Protein AF-A0A4R5QDW0-F1 (afdb_monomer_lite)

Structure (mmCIF, N/CA/C/O backbone):
data_AF-A0A4R5QDW0-F1
#
_entry.id   AF-A0A4R5QDW0-F1
#
loop_
_atom_site.group_PDB
_atom_site.id
_atom_site.type_symbol
_atom_site.label_atom_id
_atom_site.label_alt_id
_atom_site.label_comp_id
_atom_site.label_asym_id
_atom_site.label_entity_id
_atom_site.label_seq_id
_atom_site.pdbx_PDB_ins_code
_atom_site.Cartn_x
_atom_site.Cartn_y
_atom_site.Cartn_z
_atom_site.occupancy
_atom_site.B_iso_or_equiv
_atom_site.auth_seq_id
_atom_site.auth_comp_id
_atom_site.auth_asym_id
_atom_site.auth_atom_id
_atom_site.pdbx_PDB_model_num
ATOM 1 N N . MET A 1 1 ? 16.672 -13.131 -17.376 1.00 42.22 1 MET A N 1
ATOM 2 C CA . MET A 1 1 ? 15.637 -12.327 -18.055 1.00 42.22 1 MET A CA 1
ATOM 3 C C . MET A 1 1 ? 15.592 -10.981 -17.351 1.00 42.22 1 MET A C 1
ATOM 5 O O . MET A 1 1 ? 15.470 -11.013 -16.131 1.00 42.22 1 MET A O 1
ATOM 9 N N . PRO A 1 2 ? 15.788 -9.840 -18.034 1.00 49.41 2 PRO A N 1
ATOM 10 C CA . PRO A 1 2 ? 15.557 -8.542 -17.403 1.00 49.41 2 PRO A CA 1
ATOM 11 C C . PRO A 1 2 ? 14.079 -8.473 -17.001 1.00 49.41 2 PRO A C 1
ATOM 13 O O . PRO A 1 2 ? 13.217 -8.774 -17.826 1.00 49.41 2 PRO A O 1
ATOM 16 N N . GLN A 1 3 ? 13.801 -8.178 -15.729 1.00 54.78 3 GLN A N 1
ATOM 17 C CA . GLN A 1 3 ? 12.441 -7.890 -15.273 1.00 54.78 3 GLN A CA 1
ATOM 18 C C . GLN A 1 3 ? 11.968 -6.670 -16.055 1.00 54.78 3 GLN A C 1
ATOM 20 O O . GLN A 1 3 ? 12.679 -5.661 -16.092 1.00 54.78 3 GLN A O 1
ATOM 25 N N . ARG A 1 4 ? 10.846 -6.787 -16.766 1.00 61.50 4 ARG A N 1
ATOM 26 C CA . ARG A 1 4 ? 10.311 -5.629 -17.481 1.00 61.50 4 ARG A CA 1
ATOM 27 C C . ARG A 1 4 ? 9.834 -4.630 -16.425 1.00 61.50 4 ARG A C 1
ATOM 29 O O . ARG A 1 4 ? 9.372 -5.073 -15.375 1.00 61.50 4 ARG A O 1
ATOM 36 N N . PRO A 1 5 ? 9.963 -3.317 -16.658 1.00 62.25 5 PRO A N 1
ATOM 37 C CA . PRO A 1 5 ? 9.445 -2.311 -15.729 1.00 62.25 5 PRO A CA 1
ATOM 38 C C . PRO A 1 5 ? 7.968 -2.563 -15.376 1.00 62.25 5 PRO A C 1
ATOM 40 O O . PRO A 1 5 ? 7.593 -2.435 -14.215 1.00 62.25 5 PRO A O 1
ATOM 43 N N . ASP A 1 6 ? 7.190 -3.075 -16.331 1.00 71.81 6 ASP A N 1
ATOM 44 C CA . ASP A 1 6 ? 5.793 -3.482 -16.139 1.00 71.81 6 ASP A CA 1
ATOM 45 C C . ASP A 1 6 ? 5.626 -4.585 -15.067 1.00 71.81 6 ASP A C 1
ATOM 47 O O . ASP A 1 6 ? 4.696 -4.538 -14.267 1.00 71.81 6 ASP A O 1
ATOM 51 N N . ASP A 1 7 ? 6.572 -5.532 -14.967 1.00 86.38 7 ASP A N 1
ATOM 52 C CA . ASP A 1 7 ? 6.521 -6.628 -13.983 1.00 86.38 7 ASP A CA 1
ATOM 53 C C . ASP A 1 7 ? 6.797 -6.141 -12.549 1.00 86.38 7 ASP A C 1
ATOM 55 O O . ASP A 1 7 ? 6.442 -6.817 -11.581 1.00 86.38 7 ASP A O 1
ATOM 59 N N . ALA A 1 8 ? 7.553 -5.048 -12.394 1.00 91.25 8 ALA A N 1
ATOM 60 C CA . ALA A 1 8 ? 7.852 -4.468 -11.085 1.00 91.25 8 ALA A CA 1
ATOM 61 C C . ALA A 1 8 ? 6.658 -3.657 -10.581 1.00 91.25 8 ALA A C 1
ATOM 63 O O . ALA A 1 8 ? 6.295 -3.776 -9.411 1.00 91.25 8 ALA A O 1
ATOM 64 N N . HIS A 1 9 ? 6.027 -2.915 -11.491 1.00 93.44 9 HIS A N 1
ATOM 65 C CA . HIS A 1 9 ? 4.831 -2.135 -11.222 1.00 93.44 9 HIS A CA 1
ATOM 66 C C . HIS A 1 9 ? 3.650 -3.024 -10.804 1.00 93.44 9 HIS A C 1
ATOM 68 O O . HIS A 1 9 ? 3.072 -2.817 -9.739 1.00 93.44 9 HIS A O 1
ATOM 74 N N . GLU A 1 10 ? 3.353 -4.082 -11.569 1.00 93.19 10 GLU A N 1
ATOM 75 C CA . GLU A 1 10 ? 2.279 -5.038 -11.246 1.00 93.19 10 GLU A CA 1
ATOM 76 C C . GLU A 1 10 ? 2.496 -5.689 -9.869 1.00 93.19 10 GLU A C 1
ATOM 78 O O . GLU A 1 10 ? 1.603 -5.710 -9.028 1.00 93.19 10 GLU A O 1
ATOM 83 N N . LYS A 1 11 ? 3.726 -6.122 -9.565 1.00 94.69 11 LYS A N 1
ATOM 84 C CA . LYS A 1 11 ? 4.047 -6.704 -8.249 1.00 94.69 11 LYS A CA 1
ATOM 85 C C . LYS A 1 11 ? 3.951 -5.704 -7.106 1.00 94.69 11 LYS A C 1
ATOM 87 O O . LYS A 1 11 ? 3.611 -6.092 -5.989 1.00 94.69 11 LYS A O 1
ATOM 92 N N . ALA A 1 12 ? 4.313 -4.447 -7.344 1.00 96.19 12 ALA A N 1
ATOM 93 C CA . ALA A 1 12 ? 4.167 -3.400 -6.346 1.00 96.19 12 ALA A CA 1
ATOM 94 C C . ALA A 1 12 ? 2.684 -3.139 -6.044 1.00 96.19 12 ALA A C 1
ATOM 96 O O . ALA A 1 12 ? 2.324 -2.999 -4.874 1.00 96.19 12 ALA A O 1
ATOM 97 N N . ARG A 1 13 ? 1.826 -3.177 -7.070 1.00 95.25 13 ARG A N 1
ATOM 98 C CA . ARG A 1 13 ? 0.370 -3.095 -6.919 1.00 95.25 13 ARG A CA 1
ATOM 99 C C . ARG A 1 13 ? -0.190 -4.282 -6.129 1.00 95.25 13 ARG A C 1
ATOM 101 O O . ARG A 1 13 ? -0.833 -4.055 -5.109 1.00 95.25 13 ARG A O 1
ATOM 108 N N . ASP A 1 14 ? 0.163 -5.518 -6.491 1.00 96.62 14 ASP A N 1
ATOM 109 C CA . ASP A 1 14 ? -0.247 -6.736 -5.764 1.00 96.62 14 ASP A CA 1
ATOM 110 C C . ASP A 1 14 ? 0.125 -6.694 -4.272 1.00 96.62 14 ASP A C 1
ATOM 112 O O . ASP A 1 14 ? -0.616 -7.152 -3.398 1.00 96.62 14 ASP A O 1
ATOM 116 N N . LEU A 1 15 ? 1.321 -6.185 -3.961 1.00 97.81 15 LEU A N 1
ATOM 117 C CA . LEU A 1 15 ? 1.778 -6.012 -2.583 1.00 97.81 15 LEU A CA 1
ATOM 118 C C . LEU A 1 15 ? 0.994 -4.909 -1.861 1.00 97.81 15 LEU A C 1
ATOM 120 O O . LEU A 1 15 ? 0.677 -5.073 -0.685 1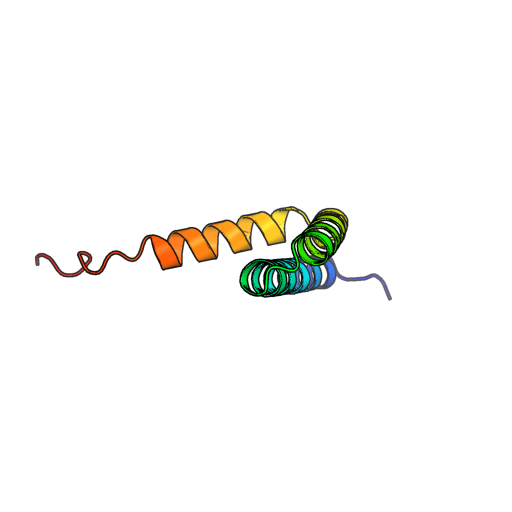.00 97.81 15 LEU A O 1
ATOM 124 N N . GLY A 1 16 ? 0.655 -3.819 -2.551 1.00 96.69 16 GLY A N 1
ATOM 125 C CA . GLY A 1 16 ? -0.238 -2.787 -2.031 1.00 96.69 16 GLY A CA 1
ATOM 126 C C . GLY A 1 16 ? -1.623 -3.337 -1.686 1.00 96.69 16 GLY A C 1
ATOM 127 O O . GLY A 1 16 ? -2.111 -3.112 -0.582 1.00 96.69 16 GLY A O 1
ATOM 128 N N . GLU A 1 17 ? -2.221 -4.133 -2.573 1.00 96.31 17 GLU A N 1
ATOM 129 C CA . GLU A 1 17 ? -3.528 -4.764 -2.349 1.00 96.31 17 GLU A CA 1
ATOM 130 C C . GLU A 1 17 ? -3.503 -5.736 -1.157 1.00 96.31 17 GLU A C 1
ATOM 132 O O . GLU A 1 17 ? -4.376 -5.684 -0.287 1.00 96.31 17 GLU A O 1
ATOM 137 N N . LYS A 1 18 ? -2.451 -6.557 -1.032 1.00 97.25 18 LYS A N 1
ATOM 138 C CA . LYS A 1 18 ? -2.245 -7.418 0.151 1.00 97.25 18 LYS A CA 1
ATOM 139 C C . LYS A 1 18 ? -2.085 -6.624 1.439 1.00 97.25 18 LYS A C 1
ATOM 141 O O . LYS A 1 18 ? -2.587 -7.046 2.477 1.00 97.25 18 LYS A O 1
ATOM 146 N N . ALA A 1 19 ? -1.399 -5.484 1.388 1.00 97.44 19 ALA A N 1
ATOM 147 C CA . ALA A 1 19 ? -1.266 -4.629 2.557 1.00 97.44 19 ALA A CA 1
ATOM 148 C C . ALA A 1 19 ? -2.626 -4.098 3.028 1.00 97.44 19 ALA A C 1
ATOM 150 O O . ALA A 1 19 ? -2.881 -4.065 4.229 1.00 97.44 19 ALA A O 1
ATOM 151 N N . LEU A 1 20 ? -3.520 -3.740 2.103 1.00 95.69 20 LEU A N 1
ATOM 152 C CA . LEU A 1 20 ? -4.886 -3.329 2.437 1.00 95.69 20 LEU A CA 1
ATOM 153 C C . LEU A 1 20 ? -5.685 -4.474 3.071 1.00 95.69 20 LEU A C 1
ATOM 155 O O . LEU A 1 20 ? -6.386 -4.254 4.059 1.00 95.69 20 LEU A O 1
ATOM 159 N N . GLU A 1 21 ? -5.545 -5.701 2.559 1.00 96.62 21 GLU A N 1
ATOM 160 C CA . GLU A 1 21 ? -6.159 -6.886 3.170 1.00 96.62 21 GLU A CA 1
ATOM 161 C C . GLU A 1 21 ? -5.631 -7.129 4.595 1.00 96.62 21 GLU A C 1
ATOM 163 O O . GLU A 1 21 ? -6.410 -7.372 5.521 1.00 96.62 21 GLU A O 1
ATOM 168 N N . ASP A 1 22 ? -4.317 -7.025 4.797 1.00 97.62 22 ASP A N 1
ATOM 169 C CA . ASP A 1 22 ? -3.693 -7.161 6.113 1.00 97.62 22 ASP A CA 1
ATOM 170 C C . ASP A 1 22 ? -4.193 -6.093 7.094 1.00 97.62 22 ASP A C 1
ATOM 172 O O . ASP A 1 22 ? -4.525 -6.426 8.235 1.00 97.62 22 ASP A O 1
ATOM 176 N N . LEU A 1 23 ? -4.318 -4.834 6.655 1.00 96.00 23 LEU A N 1
ATOM 177 C CA . LEU A 1 23 ? -4.898 -3.753 7.461 1.00 96.00 23 LEU A CA 1
ATOM 178 C C . LEU A 1 23 ? -6.347 -4.060 7.848 1.00 96.00 23 LEU A C 1
ATOM 180 O O . LEU A 1 23 ? -6.701 -3.950 9.023 1.00 96.00 23 LEU A O 1
ATOM 184 N N . ALA A 1 24 ? -7.168 -4.516 6.899 1.00 95.12 24 ALA A N 1
ATOM 185 C CA . ALA A 1 24 ? -8.559 -4.890 7.157 1.00 95.12 24 ALA A CA 1
ATOM 186 C C . ALA A 1 24 ? -8.689 -6.036 8.179 1.00 95.12 24 ALA A C 1
ATOM 188 O O . ALA A 1 24 ? -9.688 -6.131 8.892 1.00 95.12 24 ALA A O 1
ATOM 189 N N . GLN A 1 25 ? -7.669 -6.892 8.282 1.00 97.12 25 GLN A N 1
ATOM 190 C CA . GLN A 1 25 ? -7.613 -8.018 9.217 1.00 97.12 25 GLN A CA 1
ATOM 191 C C . GLN A 1 25 ? -6.858 -7.687 10.523 1.00 97.12 25 GLN A C 1
ATOM 193 O O . GLN A 1 25 ? -6.664 -8.571 11.360 1.00 97.12 25 GLN A O 1
ATOM 198 N N . GLY A 1 26 ? -6.434 -6.432 10.724 1.00 97.44 26 GLY A N 1
ATOM 199 C CA . GLY A 1 26 ? -5.700 -5.982 11.914 1.00 97.44 26 GLY A CA 1
ATOM 200 C C . GLY A 1 26 ? -4.238 -6.446 11.973 1.00 97.44 26 GLY A C 1
ATOM 201 O O . GLY A 1 26 ? -3.602 -6.378 13.026 1.00 97.44 26 GLY A O 1
ATOM 202 N N . ARG A 1 27 ? -3.682 -6.930 10.856 1.00 97.81 27 ARG A N 1
ATOM 203 C CA . ARG A 1 27 ? -2.284 -7.365 10.715 1.00 97.81 27 ARG A CA 1
ATOM 204 C C . ARG 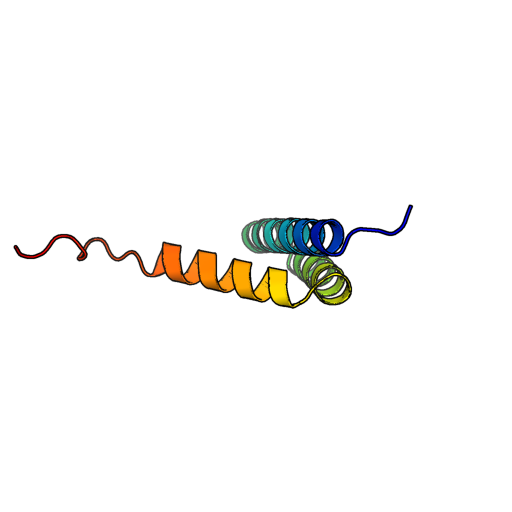A 1 27 ? -1.373 -6.218 10.270 1.00 97.81 27 ARG A C 1
ATOM 206 O O . ARG A 1 27 ? -0.641 -6.331 9.292 1.00 97.81 27 ARG A O 1
ATOM 213 N N . GLU A 1 28 ? -1.363 -5.123 11.024 1.00 96.06 28 GLU A N 1
ATOM 214 C CA . GLU A 1 28 ? -0.630 -3.892 10.668 1.00 96.06 28 GLU A CA 1
ATOM 215 C C . GLU A 1 28 ? 0.858 -4.132 10.351 1.00 96.06 28 GLU A C 1
ATOM 217 O O . GLU A 1 28 ? 1.392 -3.600 9.384 1.00 96.06 28 GLU A O 1
ATOM 222 N N . LYS A 1 29 ? 1.529 -5.014 11.105 1.00 97.31 29 LYS A N 1
ATOM 223 C CA . LYS A 1 29 ? 2.950 -5.332 10.875 1.00 97.31 29 LYS A CA 1
ATOM 224 C C . LYS A 1 29 ? 3.219 -6.015 9.536 1.00 97.31 29 LYS A C 1
ATOM 226 O O . LYS A 1 29 ? 4.319 -5.875 9.003 1.00 97.31 29 LYS A O 1
ATOM 231 N N . ASP A 1 30 ? 2.277 -6.813 9.046 1.00 96.19 30 ASP A N 1
ATOM 232 C CA . ASP A 1 30 ? 2.423 -7.500 7.764 1.00 96.19 30 ASP A CA 1
ATOM 233 C C . ASP A 1 30 ? 2.066 -6.553 6.614 1.00 96.19 30 ASP A C 1
ATOM 235 O O . ASP A 1 30 ? 2.803 -6.502 5.628 1.00 96.19 30 ASP A O 1
ATOM 239 N N . ALA A 1 31 ? 1.076 -5.679 6.816 1.00 97.25 31 ALA A N 1
ATOM 240 C CA . ALA A 1 31 ? 0.792 -4.579 5.902 1.00 97.25 31 ALA A CA 1
ATOM 241 C C . ALA A 1 31 ? 2.010 -3.667 5.689 1.00 97.25 31 ALA A C 1
ATOM 243 O O . ALA A 1 31 ? 2.409 -3.429 4.549 1.00 97.25 31 ALA A O 1
ATOM 244 N N . ASP A 1 32 ? 2.667 -3.230 6.769 1.00 97.56 32 ASP A N 1
ATOM 245 C CA . ASP A 1 32 ? 3.875 -2.397 6.691 1.00 97.56 32 ASP A CA 1
ATOM 246 C C . ASP A 1 32 ? 4.988 -3.078 5.884 1.00 97.56 32 ASP A C 1
ATOM 248 O O . ASP A 1 32 ? 5.683 -2.443 5.087 1.00 97.56 32 ASP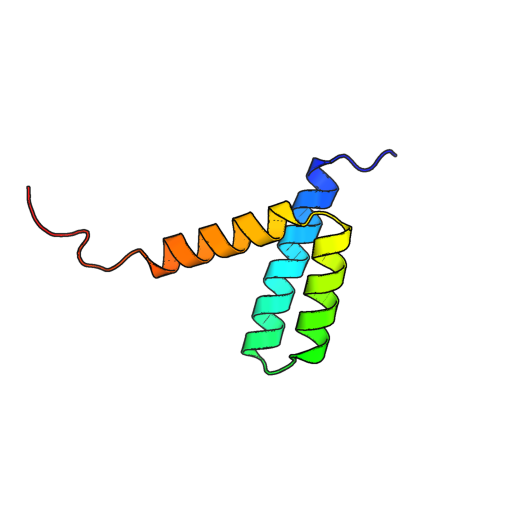 A O 1
ATOM 252 N N . ARG A 1 33 ? 5.157 -4.397 6.051 1.00 97.75 33 ARG A N 1
ATOM 253 C CA . ARG A 1 33 ? 6.149 -5.168 5.287 1.00 97.75 33 ARG A CA 1
ATOM 254 C C . ARG A 1 33 ? 5.817 -5.190 3.803 1.00 97.75 33 ARG A C 1
ATOM 256 O O . ARG A 1 33 ? 6.724 -4.998 2.994 1.00 97.75 33 ARG A O 1
ATOM 263 N N . HIS A 1 34 ? 4.557 -5.429 3.452 1.00 97.75 34 HIS A N 1
ATOM 264 C CA . HIS A 1 34 ? 4.117 -5.447 2.062 1.00 97.75 34 HIS A CA 1
ATOM 265 C C . HIS A 1 34 ? 4.243 -4.060 1.413 1.00 97.75 34 HIS A C 1
ATOM 267 O O . HIS A 1 34 ? 4.778 -3.965 0.309 1.00 97.75 34 HIS A O 1
ATOM 273 N N . ILE A 1 35 ? 3.898 -2.982 2.126 1.00 95.62 35 ILE A N 1
ATOM 274 C CA . ILE A 1 35 ? 4.079 -1.594 1.664 1.00 95.62 35 ILE A CA 1
ATOM 275 C C . ILE A 1 35 ? 5.556 -1.289 1.399 1.00 95.62 35 ILE A C 1
ATOM 277 O O . ILE A 1 35 ? 5.907 -0.758 0.347 1.00 95.62 35 ILE A O 1
ATOM 281 N N . GLU A 1 36 ? 6.450 -1.636 2.324 1.00 97.44 36 GLU A N 1
ATOM 282 C CA . GLU A 1 36 ? 7.883 -1.384 2.149 1.00 97.44 36 GLU A CA 1
ATOM 283 C C . GLU A 1 36 ? 8.491 -2.209 1.008 1.00 97.44 36 GLU A C 1
ATOM 285 O O . GLU A 1 36 ? 9.400 -1.744 0.319 1.00 97.44 36 GLU A O 1
ATOM 290 N N . GLN A 1 37 ? 7.995 -3.425 0.772 1.00 95.88 37 GLN A N 1
ATOM 291 C CA . GLN A 1 37 ? 8.390 -4.219 -0.391 1.00 95.88 37 GLN A CA 1
ATOM 292 C C . GLN A 1 37 ? 7.869 -3.609 -1.696 1.00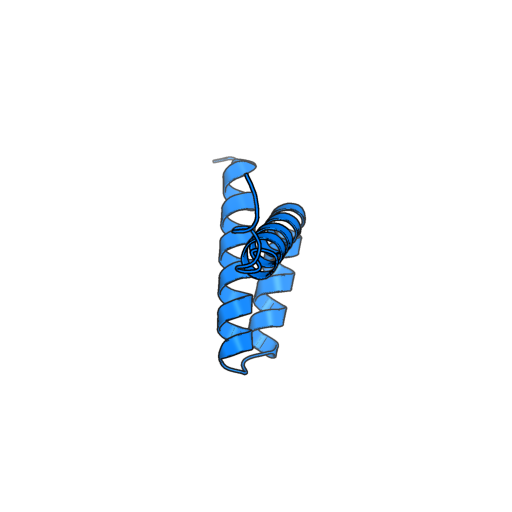 95.88 37 GLN A C 1
ATOM 294 O O . GLN A 1 37 ? 8.638 -3.510 -2.651 1.00 95.88 37 GLN A O 1
ATOM 299 N N . ALA A 1 38 ? 6.617 -3.149 -1.723 1.00 95.75 38 ALA A N 1
ATOM 300 C CA . ALA A 1 38 ? 6.018 -2.488 -2.876 1.00 95.75 38 ALA A CA 1
ATOM 301 C C . ALA A 1 38 ? 6.784 -1.215 -3.257 1.00 95.75 38 ALA A C 1
ATOM 303 O O . ALA A 1 38 ? 7.198 -1.086 -4.403 1.00 95.75 38 ALA A O 1
ATOM 304 N N . LYS A 1 39 ? 7.099 -0.338 -2.291 1.00 94.25 39 LYS A N 1
ATOM 305 C CA . LYS A 1 39 ? 7.889 0.889 -2.531 1.00 94.25 39 LYS A CA 1
ATOM 306 C C . LYS A 1 39 ? 9.256 0.618 -3.156 1.00 94.25 39 LYS A C 1
ATOM 308 O O . LYS A 1 39 ? 9.741 1.417 -3.949 1.00 94.25 39 LYS A O 1
ATOM 313 N N . ARG A 1 40 ? 9.907 -0.488 -2.774 1.00 95.31 40 ARG A N 1
ATOM 314 C CA . ARG A 1 40 ? 11.214 -0.879 -3.331 1.00 95.31 40 ARG A CA 1
ATOM 315 C C . ARG A 1 40 ? 11.116 -1.373 -4.767 1.00 95.31 40 ARG A C 1
ATOM 317 O O . ARG A 1 40 ? 12.116 -1.307 -5.477 1.00 95.31 40 ARG A O 1
ATOM 324 N N . LEU A 1 41 ? 9.967 -1.925 -5.150 1.00 93.94 41 LEU A N 1
ATOM 325 C CA . LEU A 1 41 ? 9.705 -2.362 -6.514 1.00 93.94 41 LEU A CA 1
ATOM 326 C C . LEU A 1 41 ? 9.284 -1.175 -7.377 1.00 93.94 41 LEU A C 1
ATOM 328 O O . LEU A 1 41 ? 9.948 -0.894 -8.370 1.00 93.94 41 LEU A O 1
ATOM 332 N N . ASP A 1 42 ? 8.223 -0.481 -6.971 1.00 94.31 42 ASP A N 1
ATOM 333 C CA . ASP A 1 42 ? 7.711 0.709 -7.635 1.00 94.31 42 ASP A CA 1
ATOM 334 C C . ASP A 1 42 ? 6.786 1.512 -6.700 1.00 94.31 42 ASP A C 1
ATOM 336 O O . ASP A 1 42 ? 5.673 1.102 -6.372 1.00 94.31 42 ASP A O 1
ATOM 340 N N . GLU A 1 43 ? 7.234 2.691 -6.270 1.00 94.25 43 GLU A N 1
ATOM 341 C CA . GLU A 1 43 ? 6.415 3.597 -5.456 1.00 94.25 43 GLU A CA 1
ATOM 342 C C . GLU A 1 43 ? 5.214 4.164 -6.235 1.00 94.25 43 GLU A C 1
ATOM 344 O O . GLU A 1 43 ? 4.184 4.472 -5.631 1.00 94.25 43 GLU A O 1
ATOM 349 N N . SER A 1 44 ? 5.314 4.304 -7.562 1.00 94.81 44 SER A N 1
ATOM 350 C CA . SER A 1 44 ? 4.231 4.867 -8.375 1.00 94.81 44 SER A CA 1
ATOM 351 C C . SER A 1 44 ? 2.996 3.965 -8.391 1.00 94.81 44 SER A C 1
ATOM 353 O O . SER A 1 44 ? 1.889 4.478 -8.262 1.00 94.81 44 SER A O 1
ATOM 355 N N . ALA A 1 45 ? 3.181 2.641 -8.380 1.00 93.69 45 ALA A N 1
ATOM 356 C CA . ALA A 1 45 ? 2.090 1.670 -8.293 1.00 93.69 45 ALA A CA 1
ATOM 357 C C . ALA A 1 45 ? 1.242 1.834 -7.018 1.00 93.69 45 ALA A C 1
ATOM 359 O O . ALA A 1 45 ? 0.020 1.718 -7.058 1.00 93.69 45 ALA A O 1
ATOM 360 N N . LEU A 1 46 ? 1.868 2.160 -5.879 1.00 93.81 46 LEU A N 1
ATOM 361 C CA . LEU A 1 46 ? 1.133 2.439 -4.638 1.00 93.81 46 LEU A CA 1
ATOM 362 C C . LEU A 1 46 ? 0.357 3.757 -4.709 1.00 93.81 46 LEU A C 1
ATOM 364 O O . LEU A 1 46 ? -0.715 3.873 -4.123 1.00 93.81 46 LEU A O 1
ATOM 368 N N . ARG A 1 47 ? 0.900 4.762 -5.404 1.00 93.62 47 ARG A N 1
ATOM 3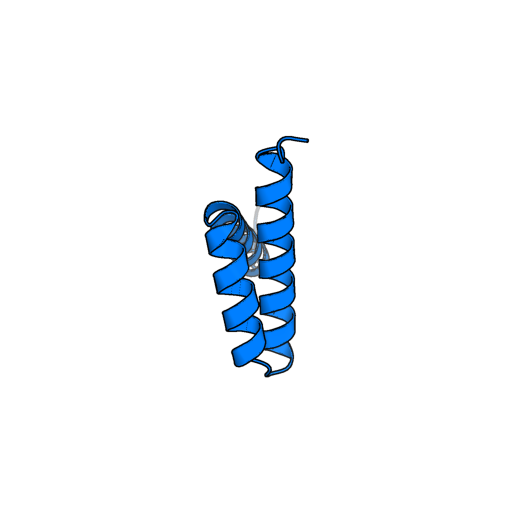69 C CA . ARG A 1 47 ? 0.224 6.053 -5.586 1.00 93.62 47 ARG A CA 1
ATOM 370 C C . ARG A 1 47 ? -0.981 5.928 -6.510 1.00 93.62 47 ARG A C 1
ATOM 372 O O . ARG A 1 47 ? -1.972 6.608 -6.267 1.00 93.62 47 ARG A O 1
ATOM 379 N N . GLU A 1 48 ? -0.888 5.102 -7.548 1.00 93.38 48 GLU A N 1
ATOM 380 C CA . GLU A 1 48 ? -2.021 4.759 -8.414 1.00 93.38 48 GLU A CA 1
ATOM 381 C C . GLU A 1 48 ? -3.075 3.977 -7.637 1.00 93.38 48 GLU A C 1
ATOM 383 O O . GLU A 1 48 ? -4.229 4.372 -7.645 1.00 93.38 48 GLU A O 1
ATOM 388 N N . LEU A 1 49 ? -2.680 2.970 -6.852 1.00 92.50 49 LEU A N 1
ATOM 389 C CA . LEU A 1 49 ? -3.617 2.224 -6.008 1.00 92.50 49 LEU A CA 1
ATOM 390 C C . LEU A 1 49 ? -4.392 3.132 -5.035 1.00 92.50 49 LEU A C 1
ATOM 392 O O . LEU A 1 49 ? -5.590 2.957 -4.853 1.00 92.50 49 LEU A O 1
ATOM 396 N N . VAL A 1 50 ? -3.729 4.111 -4.410 1.00 90.88 50 VAL A N 1
ATOM 397 C CA . VAL A 1 50 ? -4.408 5.093 -3.543 1.00 90.88 50 VAL A CA 1
ATOM 398 C C . VAL A 1 50 ? -5.353 5.993 -4.341 1.00 90.88 50 VAL A C 1
ATOM 400 O O . VAL A 1 50 ? -6.455 6.253 -3.873 1.00 90.88 50 VAL A O 1
ATOM 403 N N . GLN A 1 51 ? -4.955 6.444 -5.534 1.00 89.44 51 GLN A N 1
ATOM 404 C CA . GLN A 1 51 ? -5.836 7.224 -6.412 1.00 89.44 51 GLN A CA 1
ATOM 405 C C . GLN A 1 51 ? -7.060 6.413 -6.843 1.00 89.44 51 GLN A C 1
ATOM 407 O O . GLN A 1 51 ? -8.166 6.923 -6.725 1.00 89.44 51 GLN A O 1
ATOM 412 N N . ASP A 1 52 ? -6.881 5.151 -7.242 1.00 88.50 52 ASP A N 1
ATOM 413 C CA . ASP A 1 52 ? -7.973 4.244 -7.606 1.00 88.50 52 ASP A CA 1
ATOM 414 C C . ASP A 1 52 ? -8.975 4.106 -6.444 1.00 88.50 52 ASP A C 1
ATOM 416 O O . ASP A 1 52 ? -10.185 4.160 -6.649 1.00 88.50 52 ASP A O 1
ATOM 420 N N . LEU A 1 53 ? -8.483 3.990 -5.204 1.00 85.44 53 LEU A N 1
ATOM 421 C CA . LEU A 1 53 ? -9.327 3.918 -4.005 1.00 85.44 53 LEU A CA 1
ATOM 422 C C . LEU A 1 53 ? -10.026 5.238 -3.677 1.00 85.44 53 LEU A C 1
ATOM 424 O O . LEU A 1 53 ? -11.174 5.216 -3.239 1.00 85.44 53 LEU A O 1
ATOM 428 N N . ASP A 1 54 ? -9.353 6.374 -3.858 1.00 83.00 54 ASP A N 1
ATOM 429 C CA . ASP A 1 54 ? -9.943 7.699 -3.659 1.00 83.00 54 ASP A CA 1
ATOM 430 C C . ASP A 1 54 ? -10.995 8.010 -4.736 1.00 83.00 54 ASP A C 1
ATOM 432 O O . ASP A 1 54 ? -12.005 8.647 -4.435 1.00 83.00 54 ASP A O 1
ATOM 436 N N . GLU A 1 55 ? -10.807 7.541 -5.972 1.00 77.81 55 GLU A N 1
ATOM 437 C CA . GLU A 1 55 ? -11.797 7.631 -7.050 1.00 77.81 55 GLU A CA 1
ATOM 438 C C . GLU A 1 55 ? -13.015 6.736 -6.766 1.00 77.81 55 GLU A C 1
ATOM 440 O O . GLU A 1 55 ? -14.152 7.207 -6.872 1.00 77.81 55 GLU A O 1
ATOM 445 N N . ASP A 1 56 ? -12.801 5.497 -6.307 1.00 73.69 56 ASP A N 1
ATOM 446 C CA . ASP A 1 56 ? -13.881 4.589 -5.890 1.00 73.69 56 ASP A CA 1
ATOM 447 C C . ASP A 1 56 ? -14.626 5.107 -4.645 1.00 73.69 56 ASP A C 1
ATOM 449 O O . ASP A 1 56 ? -15.854 5.022 -4.561 1.00 73.69 56 ASP A O 1
ATOM 453 N N . ALA A 1 57 ? -13.915 5.697 -3.679 1.00 63.12 57 ALA A N 1
ATOM 454 C CA . ALA A 1 57 ? -14.509 6.304 -2.485 1.00 63.12 57 ALA A CA 1
ATOM 455 C C . ALA A 1 57 ? -15.168 7.668 -2.777 1.00 63.12 57 ALA A C 1
ATOM 457 O O . ALA A 1 57 ? -16.103 8.078 -2.082 1.00 63.12 57 ALA A O 1
ATOM 458 N N . GLY A 1 58 ? -14.687 8.370 -3.806 1.00 51.06 58 GLY A N 1
ATOM 459 C CA . GLY A 1 58 ? -15.171 9.660 -4.291 1.00 51.06 58 GLY A CA 1
ATOM 460 C C . GLY A 1 58 ? -16.397 9.566 -5.199 1.00 51.06 58 GLY A C 1
ATOM 461 O O . GLY A 1 58 ? -17.054 10.588 -5.424 1.00 51.06 58 GLY A O 1
ATOM 462 N N . ALA A 1 59 ? -16.768 8.362 -5.653 1.00 51.88 59 ALA A N 1
ATOM 463 C CA . ALA A 1 59 ? -18.035 8.073 -6.322 1.00 51.88 59 ALA A CA 1
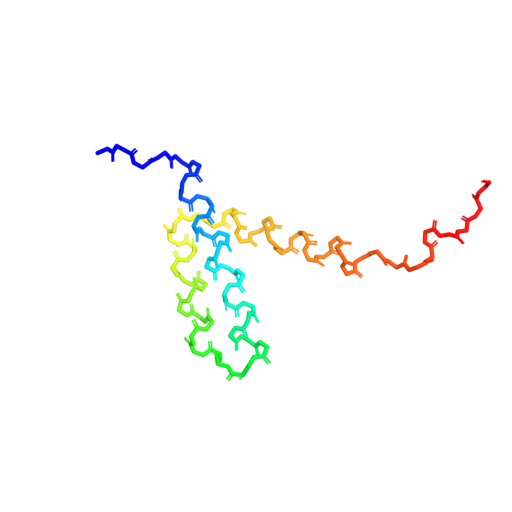ATOM 464 C C . ALA A 1 59 ? -19.211 8.181 -5.333 1.00 51.88 59 ALA A C 1
ATOM 466 O O . ALA A 1 59 ? -19.908 7.224 -4.996 1.00 51.88 59 ALA A O 1
ATOM 467 N N . SER A 1 60 ? -19.451 9.398 -4.851 1.00 49.91 60 SER A N 1
ATOM 468 C CA . SER A 1 60 ? -20.676 9.745 -4.151 1.00 49.91 60 SER A CA 1
ATOM 469 C C . SER A 1 60 ? -21.874 9.426 -5.063 1.00 49.91 60 SER A C 1
ATOM 471 O O . SER A 1 60 ? -21.865 9.813 -6.235 1.00 49.91 60 SER A O 1
ATOM 473 N N . PRO A 1 61 ? -22.953 8.808 -4.550 1.00 52.56 61 PRO A N 1
ATOM 474 C CA . PRO A 1 61 ? -24.175 8.524 -5.314 1.00 52.56 61 PRO A CA 1
ATOM 475 C C . PRO A 1 61 ? -24.919 9.779 -5.829 1.00 52.56 61 PRO A C 1
ATOM 477 O O . PRO A 1 61 ? -25.965 9.656 -6.461 1.00 52.56 61 PRO A O 1
ATOM 480 N N . ASP A 1 62 ? -24.390 10.986 -5.604 1.00 50.88 62 ASP A N 1
ATOM 481 C CA . ASP A 1 62 ? -24.912 12.253 -6.133 1.00 50.88 62 ASP A CA 1
ATOM 482 C C . ASP A 1 62 ? -24.373 12.621 -7.533 1.00 50.88 62 ASP A C 1
ATOM 484 O O . ASP A 1 62 ? -24.712 13.681 -8.055 1.00 50.88 62 ASP A O 1
ATOM 488 N N . ALA A 1 63 ? -23.645 11.728 -8.220 1.00 52.84 63 ALA A N 1
ATOM 489 C CA . ALA A 1 63 ? -23.468 11.822 -9.680 1.00 52.84 63 ALA A CA 1
ATOM 490 C C . ALA A 1 63 ? -24.784 11.575 -10.465 1.00 52.84 63 ALA A C 1
ATOM 492 O O . ALA A 1 63 ? -24.796 11.578 -11.695 1.00 52.84 63 ALA A O 1
ATOM 493 N N . VAL A 1 64 ? -25.908 11.398 -9.758 1.00 56.38 64 VAL A N 1
ATOM 494 C CA . VAL A 1 64 ? -27.271 11.398 -10.300 1.00 56.38 64 VAL A CA 1
ATOM 495 C C . VAL A 1 64 ? -28.019 12.657 -9.848 1.00 56.38 64 VAL A C 1
ATOM 497 O O . VAL A 1 64 ? -29.031 12.569 -9.157 1.00 56.38 64 VAL A O 1
ATOM 500 N N . LYS A 1 65 ? -27.561 13.848 -10.246 1.00 54.16 65 LYS A N 1
ATOM 501 C CA . LYS A 1 65 ? -28.457 15.011 -10.374 1.00 54.16 65 LYS A CA 1
ATOM 502 C C . LYS A 1 65 ? -28.144 15.853 -11.613 1.00 54.16 65 LYS A C 1
ATOM 504 O O . LYS A 1 65 ? -27.077 16.442 -11.729 1.00 54.16 65 LYS A O 1
ATOM 509 N N . ASP A 1 66 ? -29.171 15.925 -12.461 1.00 49.72 66 ASP A N 1
ATOM 510 C CA . ASP A 1 66 ? -29.469 16.925 -13.494 1.00 49.72 66 ASP A CA 1
ATOM 511 C C . ASP A 1 66 ? -28.583 17.007 -14.752 1.00 49.72 66 ASP A C 1
ATOM 513 O O . ASP A 1 66 ? -27.683 17.841 -14.863 1.00 49.72 66 ASP A O 1
ATOM 517 N N . ARG A 1 67 ? -28.992 16.275 -15.800 1.00 46.25 67 ARG A N 1
ATOM 518 C CA . ARG A 1 67 ? -29.765 16.878 -16.908 1.00 46.25 67 ARG A CA 1
ATOM 519 C C . ARG A 1 67 ? -30.459 15.851 -17.798 1.00 46.25 67 ARG A C 1
ATOM 521 O O . ARG A 1 67 ? -29.854 14.791 -18.054 1.00 46.25 67 ARG A O 1
#

Secondary structure (DSSP, 8-state):
-PPPHHHHHHHHHHHHHHHHHHHHTT-HHHHHHHHHHHHHHHHHHHHHHHHHHHHHHH--GGG----

Foldseek 3Di:
DPQDLVNLLVQLLVLQVVLVVCVVVVNNVSSVVSNVSSVVSPPVSNVVVVVVVCVVVVVDVVVPDDD

Sequence (67 aa):
MPQRPDDAHEKARDLGEKALEDLAQGREKDADRHIEQAKRLDESALRELVQDLDEDAGASPDAVKDR

Radius of gyration: 15.21 Å; chains: 1; bounding box: 45×29×30 Å

Organism: NCBI:txid1442381

pLDDT: mean 83.79, std 18.13, range [42.22, 97.81]